Protein AF-A0A6L3EQ27-F1 (afdb_monomer)

Mean predicted aligned error: 10.57 Å

Radius of gyration: 17.35 Å; Cα contacts (8 Å, |Δi|>4): 60; chains: 1; bounding box: 39×36×43 Å

Nearest PDB structures (foldseek):
  2w1t-assembly1_A  TM=3.566E-01  e=1.849E+00  Bacillus subtilis
  1ihr-assembly1_A  TM=5.021E-01  e=5.791E+00  Escherichia coli
  2w1t-assembly1_B  TM=2.662E-01  e=2.114E+00  Bacillus subtilis

Structure (mmCIF, N/CA/C/O backbone):
data_AF-A0A6L3EQ27-F1
#
_entry.id   AF-A0A6L3EQ27-F1
#
loop_
_atom_site.group_PDB
_atom_site.id
_atom_site.type_symbol
_atom_site.label_atom_id
_atom_site.label_alt_id
_atom_site.label_comp_id
_atom_site.label_asym_id
_atom_site.label_entity_id
_atom_site.label_seq_id
_atom_site.pdbx_PDB_ins_code
_atom_site.Cartn_x
_atom_site.Cartn_y
_atom_site.Cartn_z
_atom_site.occupancy
_atom_site.B_iso_or_equiv
_atom_site.auth_seq_id
_atom_site.auth_comp_id
_atom_site.auth_asym_id
_atom_site.auth_atom_id
_atom_site.pdbx_PDB_model_num
ATOM 1 N N . THR A 1 1 ? 25.054 10.844 -16.595 1.00 46.91 1 THR A N 1
ATOM 2 C CA . THR A 1 1 ? 25.166 11.651 -17.829 1.00 46.91 1 THR A CA 1
ATOM 3 C C . THR A 1 1 ? 23.886 11.514 -18.625 1.00 46.91 1 THR A C 1
ATOM 5 O O . THR A 1 1 ? 23.377 10.405 -18.744 1.00 46.91 1 THR A O 1
ATOM 8 N N . GLY A 1 2 ? 23.307 12.631 -19.072 1.00 52.97 2 GLY A N 1
ATOM 9 C CA . GLY A 1 2 ? 22.113 12.628 -19.920 1.00 52.97 2 GLY A CA 1
ATOM 10 C C . GLY A 1 2 ? 22.425 12.218 -21.360 1.00 52.97 2 GLY A C 1
ATOM 11 O O . GLY A 1 2 ? 23.588 12.166 -21.757 1.00 52.97 2 GLY A O 1
ATOM 12 N N . PHE A 1 3 ? 21.389 11.940 -22.157 1.00 56.44 3 PHE A N 1
ATOM 13 C CA . PHE A 1 3 ? 21.537 11.609 -23.586 1.00 56.44 3 PHE A CA 1
ATOM 14 C C . PHE A 1 3 ? 22.084 12.777 -24.433 1.00 56.44 3 PHE A C 1
ATOM 16 O O . PHE A 1 3 ? 22.452 12.583 -25.586 1.00 56.44 3 PHE A O 1
ATOM 23 N N . ASP A 1 4 ? 22.154 13.974 -23.852 1.00 67.00 4 ASP A N 1
ATOM 24 C CA . ASP A 1 4 ? 22.738 15.208 -24.383 1.00 67.00 4 ASP A CA 1
ATOM 25 C C . ASP A 1 4 ? 24.179 15.461 -23.894 1.00 67.00 4 ASP A C 1
ATOM 27 O O . ASP A 1 4 ? 24.767 16.497 -24.196 1.00 67.00 4 ASP A O 1
ATOM 31 N N . GLY A 1 5 ? 24.760 14.528 -23.132 1.00 56.91 5 GLY A N 1
ATOM 32 C CA . GLY A 1 5 ? 26.132 14.627 -22.638 1.00 56.91 5 GLY A CA 1
ATOM 33 C C . GLY A 1 5 ? 26.324 15.566 -21.444 1.00 56.91 5 GLY A C 1
ATOM 34 O O . GLY A 1 5 ? 27.462 15.764 -21.026 1.00 56.91 5 GLY A O 1
ATOM 35 N N . GLN A 1 6 ? 25.256 16.112 -20.850 1.00 61.34 6 GLN A N 1
ATOM 36 C CA . GLN A 1 6 ? 25.377 16.917 -19.632 1.00 61.34 6 GLN A CA 1
ATOM 37 C C . GLN A 1 6 ? 25.457 16.037 -18.372 1.00 61.34 6 GLN A C 1
ATOM 39 O O . GLN A 1 6 ? 24.780 15.005 -18.246 1.00 61.34 6 GLN A O 1
ATOM 44 N N . GLU A 1 7 ? 26.287 16.440 -17.407 1.00 56.50 7 GLU A N 1
ATOM 45 C CA . GLU A 1 7 ? 26.268 15.868 -16.061 1.00 56.50 7 GLU A CA 1
ATOM 46 C C . GLU A 1 7 ? 25.003 16.322 -15.333 1.00 56.50 7 GLU A C 1
ATOM 48 O O . GLU A 1 7 ? 24.868 17.462 -14.898 1.00 56.50 7 GLU A O 1
ATOM 53 N N . VAL A 1 8 ? 24.052 15.402 -15.214 1.00 57.53 8 VAL A N 1
ATOM 54 C CA . VAL A 1 8 ? 22.842 15.578 -14.413 1.00 57.53 8 VAL A CA 1
ATOM 55 C C . VAL A 1 8 ? 23.006 14.743 -13.152 1.00 57.53 8 VAL A C 1
ATOM 57 O O . VAL A 1 8 ? 23.311 13.551 -13.241 1.00 57.53 8 VAL A O 1
ATOM 60 N N . VAL A 1 9 ? 22.781 15.352 -11.987 1.00 65.81 9 VAL A N 1
ATOM 61 C CA . VAL A 1 9 ? 22.678 14.627 -10.713 1.00 65.81 9 VAL A CA 1
ATOM 62 C C . VAL A 1 9 ? 21.580 13.568 -10.862 1.00 65.81 9 VAL A C 1
ATOM 64 O O . VAL A 1 9 ? 20.498 13.873 -11.361 1.00 65.81 9 VAL A O 1
ATOM 67 N N . GLU A 1 10 ? 21.836 12.327 -10.440 1.00 57.47 10 GLU A N 1
ATOM 68 C CA . GLU A 1 10 ? 20.956 11.159 -10.659 1.00 57.47 10 GLU A CA 1
ATOM 69 C C . GLU A 1 10 ? 19.473 11.421 -10.338 1.00 57.47 10 GLU A C 1
ATOM 71 O O . GLU A 1 10 ? 18.576 10.989 -11.068 1.00 57.47 10 GLU A O 1
ATOM 76 N N . LYS A 1 11 ? 19.207 12.198 -9.280 1.00 56.88 11 LYS A N 1
ATOM 77 C CA . LYS A 1 11 ? 17.851 12.597 -8.871 1.00 56.88 11 LYS A CA 1
ATOM 78 C C . LYS A 1 11 ? 17.133 13.449 -9.921 1.00 56.88 11 LYS A C 1
ATOM 80 O O . LYS A 1 11 ? 15.951 13.229 -10.181 1.00 56.88 11 LYS A O 1
ATOM 85 N N . ASP A 1 12 ? 17.839 14.380 -10.551 1.00 55.19 12 ASP A N 1
ATOM 86 C CA . ASP A 1 12 ? 17.273 15.268 -11.568 1.00 55.19 12 ASP A CA 1
ATOM 87 C C . ASP A 1 12 ? 17.071 14.552 -12.905 1.00 55.19 12 ASP A C 1
ATOM 89 O O . ASP A 1 12 ? 16.122 14.862 -13.627 1.00 55.19 12 ASP A O 1
ATOM 93 N N . PHE A 1 13 ? 17.894 13.546 -13.214 1.00 59.50 13 PHE A N 1
ATOM 94 C CA . PHE A 1 13 ? 17.716 12.713 -14.402 1.00 59.50 13 PHE A CA 1
ATOM 95 C C . PHE A 1 13 ? 16.418 11.887 -14.332 1.00 59.50 13 PHE A C 1
ATOM 97 O O . PHE A 1 13 ? 15.617 11.893 -15.270 1.00 59.50 13 PHE A O 1
ATOM 104 N N . ALA A 1 14 ? 16.148 11.252 -13.186 1.00 57.50 14 ALA A N 1
ATOM 105 C CA . ALA A 1 14 ? 14.923 10.481 -12.964 1.00 57.50 14 ALA A CA 1
ATOM 106 C C . ALA A 1 14 ? 13.649 11.356 -12.985 1.00 57.50 14 ALA A C 1
ATOM 108 O O . ALA A 1 14 ? 12.620 10.950 -13.531 1.00 57.50 14 ALA A O 1
ATOM 109 N N . LEU A 1 15 ? 13.716 12.574 -12.436 1.00 54.19 15 LEU A N 1
ATOM 110 C CA . LEU A 1 15 ? 12.591 13.517 -12.390 1.00 54.19 15 LEU A CA 1
ATOM 111 C C . LEU A 1 15 ? 12.304 14.189 -13.740 1.00 54.19 15 LEU A C 1
ATOM 113 O O . LEU A 1 15 ? 11.139 14.268 -14.137 1.00 54.19 15 LEU A O 1
ATOM 117 N N . LYS A 1 16 ? 13.335 14.675 -14.446 1.00 53.44 16 LYS A N 1
ATOM 118 C CA . LYS A 1 16 ? 13.166 15.449 -15.689 1.00 53.44 16 LYS A CA 1
ATOM 119 C C . LYS A 1 16 ? 12.987 14.578 -16.931 1.00 53.44 16 LYS A C 1
ATOM 121 O O . LYS A 1 16 ? 12.138 14.901 -17.756 1.00 53.44 16 LYS A O 1
ATOM 126 N N . TYR A 1 17 ? 13.747 13.489 -17.067 1.00 47.53 17 TYR A N 1
ATOM 127 C CA . TYR A 1 17 ? 13.808 12.735 -18.328 1.00 47.53 17 TYR A CA 1
ATOM 128 C C . TYR A 1 17 ? 12.886 11.525 -18.380 1.00 47.53 17 TYR A C 1
ATOM 130 O O . TYR A 1 17 ? 12.410 11.163 -19.450 1.00 47.53 17 TYR A O 1
ATOM 138 N N . SER A 1 18 ? 12.608 10.895 -17.242 1.00 51.38 18 SER A N 1
ATOM 139 C CA . SER A 1 18 ? 11.910 9.614 -17.269 1.00 51.38 18 SER A CA 1
ATOM 140 C C . SER A 1 18 ? 10.385 9.754 -17.220 1.00 51.38 18 SER A C 1
ATOM 142 O O . SER A 1 18 ? 9.699 8.947 -17.836 1.00 51.38 18 SER A O 1
ATOM 144 N N . ARG A 1 19 ? 9.799 10.723 -16.488 1.00 51.25 19 ARG A N 1
ATOM 145 C CA . ARG A 1 19 ? 8.351 10.694 -16.132 1.00 51.25 19 ARG A CA 1
ATOM 146 C C . ARG A 1 19 ? 7.874 9.283 -15.704 1.00 51.25 19 ARG A C 1
ATOM 148 O O . ARG A 1 19 ? 6.678 8.995 -15.753 1.00 51.25 19 ARG A O 1
ATOM 155 N N . ILE A 1 20 ? 8.787 8.397 -15.282 1.00 49.00 20 ILE A N 1
ATOM 156 C CA . ILE A 1 20 ? 8.496 7.000 -14.973 1.00 49.00 20 ILE A CA 1
ATOM 157 C C . ILE A 1 20 ? 7.782 7.022 -13.631 1.00 49.00 20 ILE A C 1
ATOM 159 O O . ILE A 1 20 ? 8.375 7.002 -12.559 1.00 49.00 20 ILE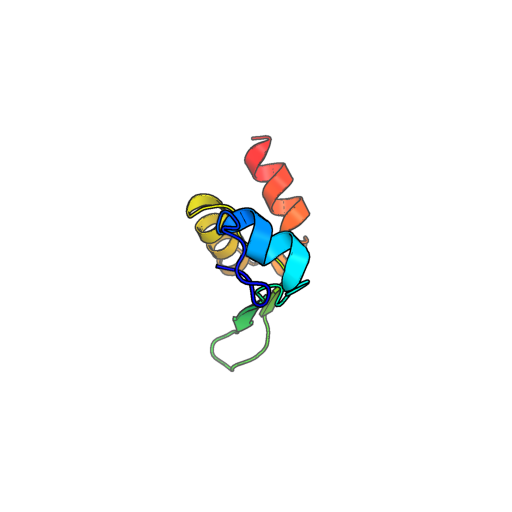 A O 1
ATOM 163 N N . ARG A 1 21 ? 6.456 7.086 -13.703 1.00 57.50 21 ARG A N 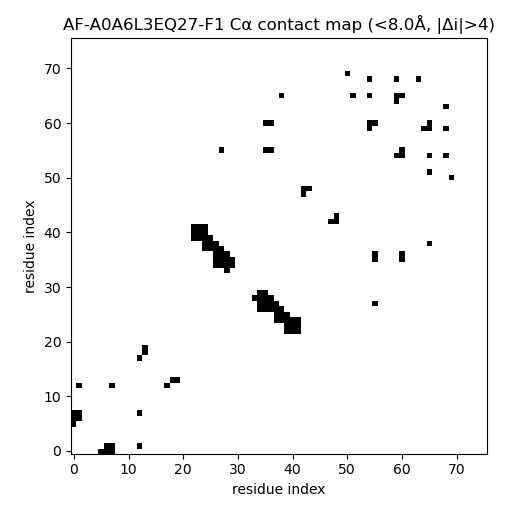1
ATOM 164 C CA . ARG A 1 21 ? 5.570 6.620 -12.649 1.00 57.50 21 ARG A CA 1
ATOM 165 C C . ARG A 1 21 ? 5.273 5.150 -12.922 1.00 57.50 21 ARG A C 1
ATOM 167 O O . ARG A 1 21 ? 4.117 4.783 -13.102 1.00 57.50 21 ARG A O 1
ATOM 174 N N . ALA A 1 22 ? 6.291 4.290 -12.928 1.00 53.31 22 ALA A N 1
ATOM 175 C CA . ALA A 1 22 ? 6.043 2.898 -12.571 1.00 53.31 22 ALA A CA 1
ATOM 176 C C . ALA A 1 22 ? 5.713 2.926 -11.077 1.00 53.31 22 ALA A C 1
ATOM 178 O O . ALA A 1 22 ? 6.580 2.750 -10.230 1.00 53.31 22 ALA A O 1
ATOM 179 N N . THR A 1 23 ? 4.492 3.349 -10.741 1.00 66.62 23 THR A N 1
ATOM 180 C CA . THR A 1 23 ? 4.067 3.455 -9.355 1.00 66.62 23 THR A CA 1
ATOM 181 C C . THR A 1 23 ? 4.080 2.036 -8.811 1.00 66.62 23 THR A C 1
ATOM 183 O O . THR A 1 23 ? 3.303 1.220 -9.312 1.00 66.62 23 THR A O 1
ATOM 186 N N . PRO A 1 24 ? 4.971 1.709 -7.859 1.00 79.50 24 PRO A N 1
ATOM 187 C CA . PRO A 1 24 ? 5.053 0.353 -7.358 1.00 79.50 24 PRO A CA 1
ATOM 188 C C . PRO A 1 24 ? 3.697 -0.034 -6.775 1.00 79.50 24 PRO A C 1
ATOM 190 O O . PRO A 1 24 ? 2.985 0.785 -6.181 1.00 79.50 24 PRO A O 1
ATOM 193 N N . VAL A 1 25 ? 3.316 -1.279 -7.028 1.00 86.12 25 VAL A N 1
ATOM 194 C CA . VAL A 1 25 ? 2.060 -1.848 -6.568 1.00 86.12 25 VAL A CA 1
ATOM 195 C C . VAL A 1 25 ? 2.398 -2.992 -5.639 1.00 86.12 25 VAL A C 1
ATOM 197 O O . VAL A 1 25 ? 3.016 -3.967 -6.052 1.00 86.12 25 VAL A O 1
ATOM 200 N N . PHE A 1 26 ? 1.931 -2.886 -4.405 1.00 91.31 26 PHE A N 1
ATOM 201 C CA . PHE A 1 26 ? 1.909 -3.997 -3.472 1.00 91.31 26 PHE A CA 1
ATOM 202 C C . PHE A 1 26 ? 0.534 -4.653 -3.570 1.00 91.31 26 PHE A C 1
ATOM 204 O O . PHE A 1 26 ? -0.480 -4.009 -3.289 1.00 91.31 26 PHE A O 1
ATOM 211 N N . ALA A 1 27 ? 0.494 -5.904 -4.019 1.00 93.81 27 ALA A N 1
ATOM 212 C CA . ALA A 1 27 ? -0.708 -6.727 -4.048 1.00 93.81 27 ALA A CA 1
ATOM 213 C C . ALA A 1 27 ? -0.551 -7.859 -3.031 1.00 93.81 27 ALA A C 1
ATOM 215 O O . ALA A 1 27 ? 0.457 -8.563 -3.041 1.00 93.81 27 ALA A O 1
ATOM 216 N N . CYS A 1 28 ? -1.533 -8.005 -2.148 1.00 93.50 28 CYS A N 1
ATOM 217 C CA . CYS A 1 28 ? -1.559 -9.056 -1.139 1.00 93.50 28 CYS A CA 1
ATOM 218 C C . CYS A 1 28 ? -2.672 -10.037 -1.481 1.00 93.50 28 CYS A C 1
ATOM 220 O O . CYS A 1 28 ? -3.783 -9.606 -1.794 1.00 93.50 28 CYS A O 1
ATOM 222 N N . PHE A 1 29 ? -2.374 -11.328 -1.392 1.00 95.50 29 PHE A N 1
ATOM 223 C CA . PHE A 1 29 ? -3.289 -12.414 -1.723 1.00 95.50 29 PHE A CA 1
ATOM 224 C C . PHE A 1 29 ? -3.499 -13.313 -0.505 1.00 95.50 29 PHE A C 1
ATOM 226 O O . PHE A 1 29 ? -2.654 -13.337 0.394 1.00 95.50 29 PHE A O 1
ATOM 233 N N . ASP A 1 30 ? -4.626 -14.015 -0.461 1.00 93.69 30 ASP A N 1
ATOM 234 C CA . ASP A 1 30 ? -4.825 -15.108 0.486 1.00 93.69 30 ASP A CA 1
ATOM 235 C C . ASP A 1 30 ? -4.129 -16.396 0.013 1.00 93.69 30 ASP A C 1
ATOM 237 O O . ASP A 1 30 ? -3.464 -16.427 -1.026 1.00 93.69 30 ASP A O 1
ATOM 241 N N . ALA A 1 31 ? -4.264 -17.461 0.806 1.00 94.75 31 ALA A N 1
ATOM 242 C CA . ALA A 1 31 ? -3.682 -18.765 0.499 1.00 94.75 31 ALA A CA 1
ATOM 243 C C . ALA A 1 31 ? -4.274 -19.411 -0.767 1.00 94.75 31 ALA A C 1
ATOM 245 O O . ALA A 1 31 ? -3.608 -20.234 -1.390 1.00 94.75 31 ALA A O 1
ATOM 246 N N . ASP A 1 32 ? -5.485 -19.009 -1.160 1.00 96.50 32 ASP A N 1
ATOM 247 C CA . ASP A 1 32 ? -6.185 -19.497 -2.348 1.00 96.50 32 ASP A CA 1
ATOM 248 C C . ASP A 1 32 ? -5.872 -18.644 -3.596 1.00 96.50 32 ASP A C 1
ATOM 250 O O . ASP A 1 32 ? -6.328 -18.944 -4.699 1.00 96.50 32 ASP A O 1
ATOM 254 N N . GLY A 1 33 ? -5.071 -17.583 -3.445 1.00 93.94 33 GLY A N 1
ATOM 255 C CA . GLY A 1 33 ? -4.686 -16.673 -4.522 1.00 93.94 33 GLY A CA 1
ATOM 256 C C . GLY A 1 33 ? -5.691 -15.553 -4.799 1.00 93.94 33 GLY A C 1
ATOM 257 O O . GLY A 1 33 ? -5.537 -14.832 -5.789 1.00 93.94 33 GLY A O 1
ATOM 258 N N . ASN A 1 34 ? -6.696 -15.346 -3.945 1.00 95.38 34 ASN A N 1
ATOM 259 C CA . ASN A 1 34 ? -7.621 -14.224 -4.082 1.00 95.38 34 ASN A CA 1
ATOM 260 C C . ASN A 1 34 ? -6.974 -12.927 -3.596 1.00 95.38 34 ASN A C 1
ATOM 262 O O . ASN A 1 34 ? -6.314 -12.876 -2.558 1.00 95.38 34 ASN A O 1
ATOM 266 N N . LEU A 1 35 ? -7.196 -11.839 -4.334 1.00 94.00 35 LEU A N 1
ATOM 267 C CA . LEU A 1 35 ? -6.666 -10.523 -3.990 1.00 94.00 35 LEU A CA 1
ATOM 268 C C . LEU A 1 35 ? -7.342 -9.975 -2.721 1.00 94.00 3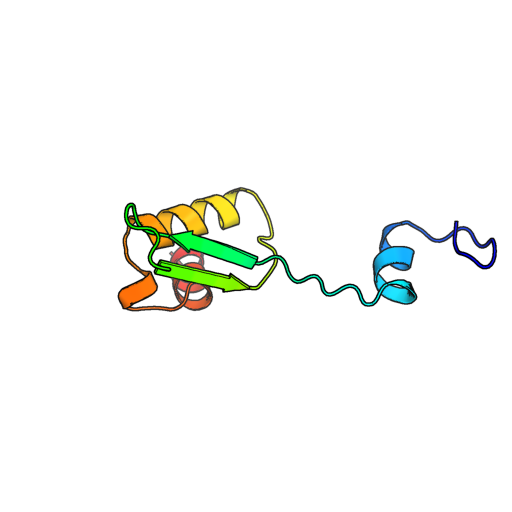5 LEU A C 1
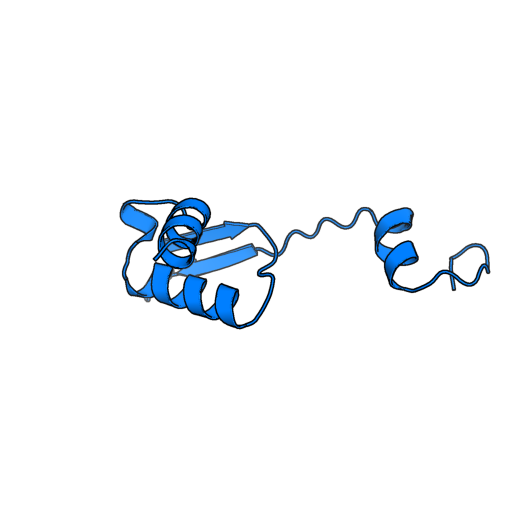ATOM 270 O O . LEU A 1 35 ? -8.534 -9.679 -2.727 1.00 94.00 35 LEU A O 1
ATOM 274 N N . LEU A 1 36 ? -6.559 -9.753 -1.664 1.00 94.69 36 LEU A N 1
ATOM 275 C CA . LEU A 1 36 ? -7.012 -9.139 -0.413 1.00 94.69 36 LEU A CA 1
ATOM 276 C C . LEU A 1 36 ? -7.022 -7.613 -0.502 1.00 94.69 36 LEU A C 1
ATOM 278 O O . LEU A 1 36 ? -8.008 -6.953 -0.184 1.00 94.69 36 LEU A O 1
ATOM 282 N N . THR A 1 37 ? -5.896 -7.030 -0.911 1.00 94.88 37 THR A N 1
ATOM 283 C CA . THR A 1 37 ? -5.749 -5.577 -1.014 1.00 94.88 37 THR A CA 1
ATOM 284 C C . THR A 1 37 ? -4.638 -5.207 -1.982 1.00 94.88 37 THR A C 1
ATOM 286 O O . THR A 1 37 ? -3.679 -5.951 -2.188 1.00 94.88 37 THR A O 1
ATOM 289 N N . ARG A 1 38 ? -4.758 -4.003 -2.544 1.00 93.12 38 ARG A N 1
ATOM 290 C CA . ARG A 1 38 ? -3.752 -3.380 -3.396 1.00 93.12 38 ARG A CA 1
ATOM 291 C C . ARG A 1 38 ? -3.381 -2.012 -2.837 1.00 93.12 38 ARG A C 1
ATOM 293 O O . ARG A 1 38 ? -4.245 -1.151 -2.680 1.00 93.12 38 ARG A O 1
ATOM 300 N N . TYR A 1 39 ? -2.095 -1.782 -2.606 1.00 91.81 39 TYR A N 1
ATOM 301 C CA . TYR A 1 39 ? -1.551 -0.456 -2.335 1.00 91.81 39 TYR A CA 1
ATOM 302 C C . TYR A 1 39 ? -0.744 0.012 -3.545 1.00 91.81 39 TYR A C 1
ATOM 304 O O . TYR A 1 39 ? 0.219 -0.630 -3.953 1.00 91.81 39 TYR A O 1
ATOM 312 N N . THR A 1 40 ? -1.182 1.113 -4.156 1.00 88.75 40 THR A N 1
ATOM 313 C CA . THR A 1 40 ? -0.503 1.727 -5.303 1.00 88.75 40 THR A CA 1
ATOM 314 C C . THR A 1 40 ? 0.243 2.954 -4.805 1.00 88.75 40 THR A C 1
ATOM 316 O O . THR A 1 40 ? -0.381 3.919 -4.366 1.00 88.75 40 THR A O 1
ATOM 319 N N . GLY A 1 41 ? 1.567 2.909 -4.853 1.00 83.25 41 GLY A N 1
ATOM 320 C CA . GLY A 1 41 ? 2.429 3.952 -4.317 1.00 83.25 41 GLY A CA 1
ATOM 321 C C . GLY A 1 41 ? 3.705 3.367 -3.738 1.00 83.25 41 GLY A C 1
ATOM 322 O O . GLY A 1 41 ? 3.747 2.209 -3.331 1.00 83.25 41 GLY A O 1
ATOM 323 N N . ALA A 1 42 ? 4.750 4.186 -3.674 1.00 80.56 42 ALA A N 1
ATOM 324 C CA . ALA A 1 42 ? 5.930 3.830 -2.904 1.00 80.56 42 ALA A CA 1
ATOM 325 C C . ALA A 1 42 ? 5.610 3.873 -1.402 1.00 80.56 42 ALA A C 1
ATOM 327 O O . ALA A 1 42 ? 4.900 4.767 -0.930 1.00 80.56 42 ALA A O 1
ATOM 328 N N . VAL A 1 43 ? 6.152 2.910 -0.661 1.00 84.94 43 VAL A N 1
ATOM 329 C CA . VAL A 1 43 ? 6.360 3.036 0.786 1.00 84.94 43 VAL A CA 1
ATOM 330 C C . VAL A 1 43 ? 7.606 3.897 1.008 1.00 84.94 43 VAL A C 1
ATOM 332 O O . VAL A 1 43 ? 8.575 3.782 0.259 1.00 84.94 43 VAL A O 1
ATOM 335 N N . LYS A 1 44 ? 7.571 4.814 1.975 1.00 84.25 44 LYS A N 1
ATOM 336 C CA . LYS A 1 44 ? 8.636 5.804 2.195 1.00 84.25 44 LYS A CA 1
ATOM 337 C C . LYS A 1 44 ? 9.858 5.217 2.894 1.00 84.25 44 LYS A C 1
ATOM 339 O O . LYS A 1 44 ? 10.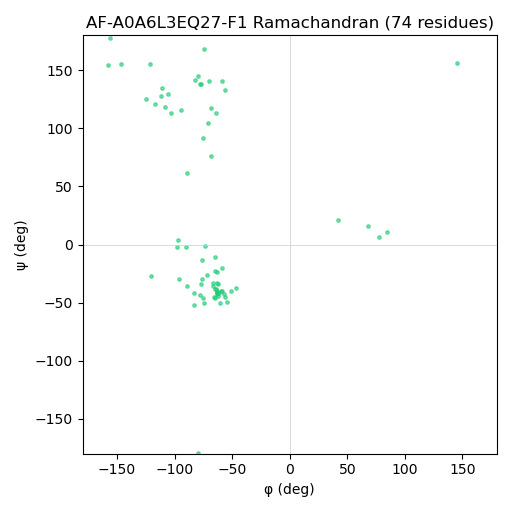966 5.682 2.648 1.00 84.25 44 LYS A O 1
ATOM 344 N N . ASN A 1 45 ? 9.657 4.255 3.789 1.00 86.69 45 ASN A N 1
ATOM 345 C CA . ASN A 1 45 ? 10.698 3.633 4.602 1.00 86.69 45 ASN A CA 1
ATOM 346 C C . ASN A 1 45 ? 10.272 2.225 5.056 1.00 86.69 45 ASN A C 1
ATOM 348 O O . ASN A 1 45 ? 9.166 1.768 4.755 1.00 86.69 45 ASN A O 1
ATOM 352 N N . VAL A 1 46 ? 11.169 1.547 5.776 1.00 92.38 46 VAL A N 1
ATOM 353 C CA . VAL A 1 46 ? 10.928 0.207 6.329 1.00 92.38 46 VAL A CA 1
ATOM 354 C C . VAL A 1 46 ? 9.726 0.207 7.277 1.00 92.38 46 VAL A C 1
ATOM 356 O O . VAL A 1 46 ? 8.897 -0.690 7.186 1.00 92.38 46 VAL A O 1
ATOM 359 N N . ASP A 1 47 ? 9.562 1.237 8.108 1.00 92.75 47 ASP A N 1
ATOM 360 C CA . ASP A 1 47 ? 8.446 1.312 9.061 1.00 92.75 47 ASP A CA 1
ATOM 361 C C . ASP A 1 47 ? 7.081 1.367 8.360 1.00 92.75 47 ASP A C 1
ATOM 363 O O . ASP A 1 47 ? 6.142 0.677 8.752 1.00 92.75 47 ASP A O 1
ATOM 367 N N . GLU A 1 48 ? 6.956 2.138 7.275 1.00 92.12 48 GLU A N 1
ATOM 368 C CA . GLU A 1 48 ? 5.725 2.188 6.480 1.00 92.12 48 GLU A CA 1
ATOM 369 C C . GLU A 1 48 ? 5.451 0.856 5.771 1.00 92.12 48 GLU A C 1
ATOM 371 O O . GLU A 1 48 ? 4.291 0.466 5.623 1.00 92.12 48 GLU A O 1
ATOM 376 N N . PHE A 1 49 ? 6.502 0.141 5.362 1.00 92.88 49 PHE A N 1
ATOM 377 C CA . PHE A 1 49 ? 6.363 -1.206 4.815 1.00 92.88 49 PHE A CA 1
ATOM 378 C C . PHE A 1 49 ? 5.862 -2.201 5.871 1.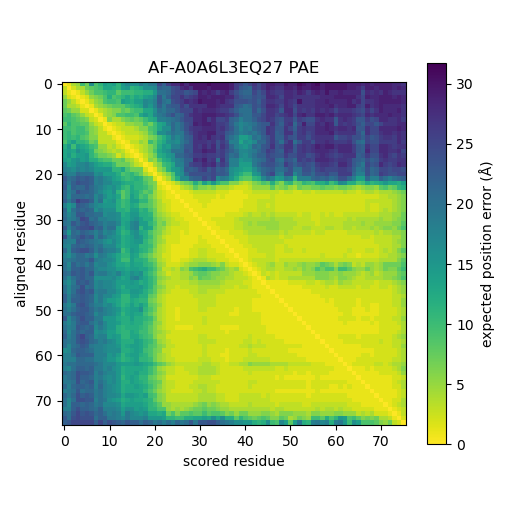00 92.88 49 PHE A C 1
ATOM 380 O O . PHE A 1 49 ? 4.922 -2.950 5.607 1.00 92.88 49 PHE A O 1
ATOM 387 N N . MET A 1 50 ? 6.415 -2.164 7.085 1.00 95.69 50 MET A N 1
ATOM 388 C CA . MET A 1 50 ? 5.951 -3.007 8.192 1.00 95.69 50 MET A CA 1
ATOM 389 C C . MET A 1 50 ? 4.503 -2.688 8.575 1.00 95.69 50 MET A C 1
ATOM 391 O O . MET A 1 50 ? 3.694 -3.599 8.750 1.00 95.69 50 MET A O 1
ATOM 395 N N . LEU A 1 51 ? 4.134 -1.405 8.588 1.00 95.44 51 LEU A N 1
ATOM 396 C CA . LEU A 1 51 ? 2.763 -0.969 8.844 1.00 95.44 51 LEU A CA 1
ATOM 397 C C . LEU A 1 51 ? 1.774 -1.473 7.780 1.00 95.44 51 LEU A C 1
ATOM 399 O O . LEU A 1 51 ? 0.620 -1.769 8.098 1.00 95.44 51 LEU A O 1
ATOM 403 N N . LEU A 1 52 ? 2.202 -1.585 6.516 1.00 95.31 52 LEU A N 1
ATOM 404 C CA . LEU A 1 52 ? 1.399 -2.211 5.461 1.00 95.31 52 LEU A CA 1
ATOM 405 C C . LEU A 1 52 ? 1.170 -3.702 5.748 1.00 95.31 52 LEU A C 1
ATOM 407 O O . LEU A 1 52 ? 0.059 -4.189 5.544 1.00 95.31 52 LEU A O 1
ATOM 411 N N . GLY A 1 53 ? 2.177 -4.402 6.272 1.00 94.94 53 GLY A N 1
ATOM 412 C CA . GLY A 1 53 ? 2.043 -5.779 6.751 1.00 94.94 53 GLY A CA 1
ATOM 413 C C . GLY A 1 53 ? 1.029 -5.907 7.890 1.00 94.94 53 GLY A C 1
ATOM 414 O O . GLY A 1 53 ? 0.101 -6.710 7.793 1.00 94.94 53 GLY A O 1
ATOM 415 N N . GLU A 1 54 ? 1.138 -5.066 8.923 1.00 96.25 54 GLU A N 1
ATOM 416 C CA . GLU A 1 54 ? 0.179 -5.020 10.042 1.00 96.25 54 GLU A CA 1
ATOM 417 C C . GLU A 1 54 ? -1.255 -4.761 9.559 1.00 96.25 54 GLU A C 1
ATOM 419 O O . GLU A 1 54 ? -2.198 -5.425 9.989 1.00 96.25 54 GLU A O 1
ATOM 424 N N . TYR A 1 55 ? -1.424 -3.837 8.610 1.00 96.69 55 TYR A N 1
ATOM 425 C CA . TYR A 1 55 ? -2.713 -3.527 7.993 1.00 96.69 55 TYR A CA 1
ATOM 426 C C . TYR A 1 55 ? -3.357 -4.748 7.312 1.00 96.69 55 TYR A C 1
ATOM 428 O O . TYR A 1 55 ? -4.573 -4.944 7.414 1.00 96.69 55 TYR A O 1
ATOM 436 N N . VAL A 1 56 ? -2.558 -5.574 6.629 1.00 96.25 56 VAL A N 1
ATOM 43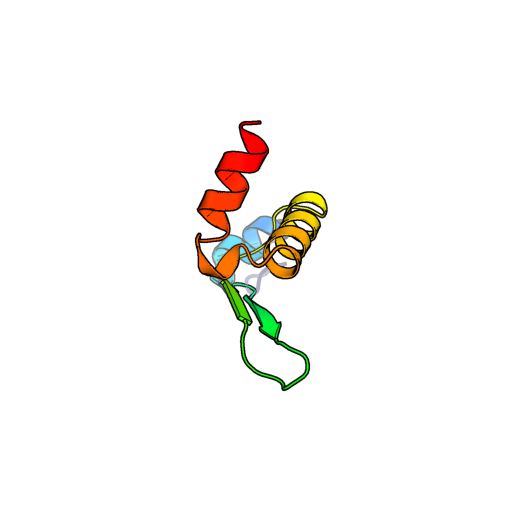7 C CA . VAL A 1 56 ? -3.029 -6.791 5.950 1.00 96.25 56 VAL A CA 1
ATOM 438 C C . VAL A 1 56 ? -3.328 -7.900 6.955 1.00 96.25 56 VAL A C 1
ATOM 440 O O . VAL A 1 56 ? -4.427 -8.452 6.929 1.00 96.25 56 VAL A O 1
ATOM 443 N N . ILE A 1 57 ? -2.394 -8.191 7.864 1.00 96.19 57 ILE A N 1
ATOM 444 C CA . ILE A 1 57 ? -2.528 -9.257 8.871 1.00 96.19 57 ILE A CA 1
ATOM 445 C C . ILE A 1 57 ? -3.716 -8.981 9.802 1.00 96.19 57 ILE A C 1
ATOM 447 O O . ILE A 1 57 ? -4.502 -9.881 10.081 1.00 96.19 57 ILE A O 1
ATOM 451 N N . GLY A 1 58 ? -3.902 -7.726 10.223 1.00 95.56 58 GLY A N 1
ATOM 452 C CA . GLY A 1 58 ? -5.031 -7.306 11.057 1.00 95.56 58 GLY A CA 1
ATOM 453 C C . GLY A 1 58 ? -6.373 -7.221 10.319 1.00 95.56 58 GLY A C 1
ATOM 454 O O . GLY A 1 58 ? -7.387 -6.878 10.922 1.00 95.56 58 GLY A O 1
ATOM 455 N N . GLY A 1 59 ? -6.414 -7.491 9.009 1.00 96.44 59 GLY A N 1
ATOM 456 C CA . GLY A 1 59 ? -7.651 -7.447 8.228 1.00 96.44 59 GLY A CA 1
ATOM 457 C C . GLY A 1 59 ? -8.243 -6.043 8.060 1.00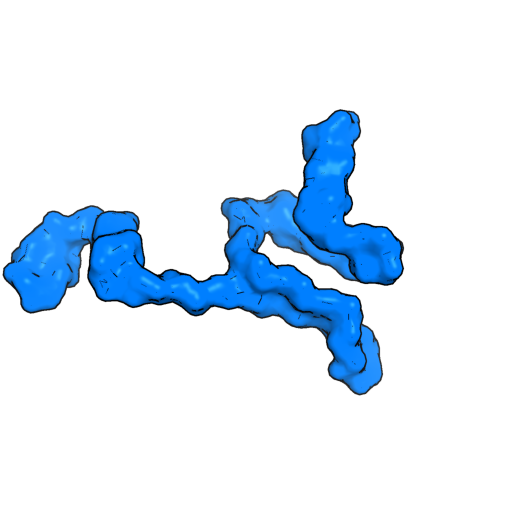 96.44 59 GLY A C 1
ATOM 458 O O . GLY A 1 59 ? -9.406 -5.905 7.677 1.00 96.44 59 GLY A O 1
ATOM 459 N N . HIS A 1 60 ? -7.470 -4.987 8.328 1.00 96.88 60 HIS A N 1
ATOM 460 C CA . HIS A 1 60 ? -7.954 -3.605 8.332 1.00 96.88 60 HIS A CA 1
ATOM 461 C C . HIS A 1 60 ? -8.449 -3.142 6.952 1.00 96.88 60 HIS A C 1
ATOM 463 O O . HIS A 1 60 ? -9.323 -2.275 6.882 1.00 96.88 60 HIS A O 1
ATOM 469 N N . TYR A 1 61 ? -7.974 -3.771 5.870 1.00 95.12 61 TYR A N 1
ATOM 470 C CA . TYR A 1 61 ? -8.432 -3.529 4.496 1.00 95.12 61 TYR A CA 1
ATOM 471 C C . TYR A 1 61 ? -9.925 -3.773 4.266 1.00 95.12 61 TYR A C 1
ATOM 473 O O . TYR A 1 61 ? -10.486 -3.228 3.319 1.00 95.12 61 TYR A O 1
ATOM 481 N N . LYS A 1 62 ? -10.582 -4.543 5.141 1.00 95.88 62 LYS A N 1
ATOM 482 C CA . LYS A 1 62 ? -12.030 -4.778 5.081 1.00 95.88 62 LYS A CA 1
ATOM 483 C C . LYS A 1 62 ? -12.846 -3.545 5.477 1.00 95.88 62 LYS A C 1
ATOM 485 O O . LYS A 1 62 ? -13.976 -3.399 5.032 1.00 95.88 62 LYS A O 1
ATOM 490 N N . ASN A 1 63 ? -12.272 -2.662 6.298 1.00 96.25 63 ASN A N 1
ATOM 491 C CA . ASN A 1 63 ? -12.996 -1.557 6.933 1.00 96.25 63 ASN A CA 1
ATOM 492 C C . ASN A 1 63 ? -12.440 -0.174 6.567 1.00 96.25 63 ASN A C 1
ATOM 494 O O . ASN A 1 63 ? -13.166 0.815 6.613 1.00 96.25 63 ASN A O 1
ATOM 498 N N . THR A 1 64 ? -11.149 -0.067 6.239 1.00 95.62 64 THR A N 1
ATOM 499 C CA . THR A 1 64 ? -10.495 1.224 5.989 1.00 95.62 64 THR A CA 1
ATOM 500 C C . THR A 1 64 ? -9.413 1.125 4.923 1.00 95.62 64 THR A C 1
ATOM 502 O O . THR A 1 64 ? -8.830 0.071 4.706 1.00 95.62 64 THR A O 1
ATOM 505 N N . ARG A 1 65 ? -9.113 2.249 4.263 1.00 94.19 65 ARG A N 1
ATOM 506 C CA . ARG A 1 65 ? -8.002 2.348 3.306 1.00 94.19 65 ARG A CA 1
ATOM 507 C C . ARG A 1 65 ? -6.681 2.514 4.056 1.00 94.19 65 ARG A C 1
ATOM 509 O O . ARG A 1 65 ? -6.615 3.280 5.018 1.00 94.19 65 ARG A O 1
ATOM 516 N N . PHE A 1 66 ? -5.600 1.930 3.535 1.00 94.19 66 PHE A N 1
ATOM 517 C CA . PHE A 1 66 ? -4.267 2.009 4.151 1.00 94.19 66 PHE A CA 1
ATOM 518 C C . PHE A 1 66 ? -3.816 3.444 4.491 1.00 94.19 66 PHE A C 1
ATOM 520 O O . PHE A 1 66 ? -3.292 3.688 5.571 1.00 94.19 66 PHE A O 1
ATOM 527 N N . ASN A 1 67 ? -4.094 4.435 3.634 1.00 92.38 67 ASN A N 1
ATOM 528 C CA . ASN A 1 67 ? -3.738 5.836 3.911 1.00 92.38 67 ASN A CA 1
ATOM 529 C C . ASN A 1 67 ? -4.444 6.429 5.144 1.00 92.38 67 ASN A C 1
ATOM 531 O O . ASN A 1 67 ? -3.866 7.283 5.818 1.00 92.38 67 ASN A O 1
ATOM 535 N N . ALA A 1 68 ? -5.680 6.011 5.424 1.00 94.00 68 ALA A N 1
ATOM 536 C CA . ALA A 1 68 ? -6.419 6.442 6.608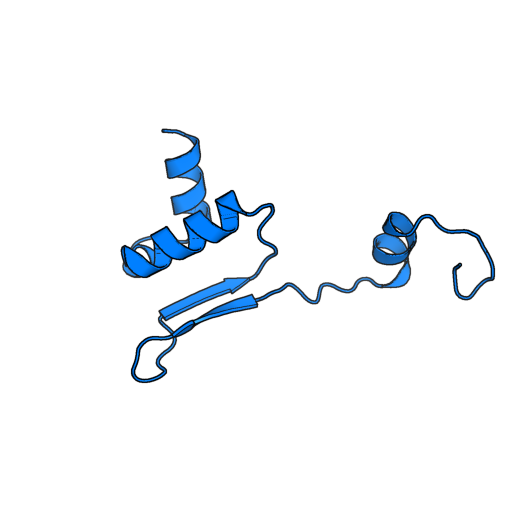 1.00 94.00 68 ALA A CA 1
ATOM 537 C C . ALA A 1 68 ? -5.925 5.695 7.854 1.00 94.00 68 ALA A C 1
ATOM 539 O O . ALA A 1 68 ? -5.647 6.326 8.869 1.00 94.00 68 ALA A O 1
ATOM 540 N N . PHE A 1 69 ? -5.714 4.379 7.741 1.00 95.00 69 PHE A N 1
ATOM 541 C CA . PHE A 1 69 ? -5.100 3.561 8.791 1.00 95.00 69 PHE A CA 1
ATOM 542 C C . PHE A 1 69 ? -3.740 4.120 9.237 1.00 95.00 69 PHE A C 1
ATOM 544 O O . PHE A 1 69 ? -3.523 4.372 10.421 1.00 95.00 69 PHE A O 1
ATOM 551 N N . LYS A 1 70 ? -2.868 4.427 8.270 1.00 93.19 70 LYS A N 1
ATOM 552 C CA . LYS A 1 70 ? -1.554 5.037 8.494 1.00 93.19 70 LYS A CA 1
ATOM 553 C C . LYS A 1 70 ? -1.641 6.356 9.254 1.00 93.19 70 LYS A C 1
ATOM 555 O O . LYS A 1 70 ? -0.871 6.585 10.178 1.00 93.19 70 LYS A O 1
ATOM 560 N N . ARG A 1 71 ? -2.582 7.227 8.876 1.00 92.75 71 ARG A N 1
ATOM 561 C CA . ARG A 1 71 ? -2.768 8.523 9.542 1.00 92.75 71 ARG A CA 1
ATOM 562 C C . ARG A 1 71 ? -3.161 8.348 11.004 1.00 92.75 71 ARG A C 1
ATOM 564 O O . ARG A 1 71 ? -2.585 9.017 11.852 1.00 92.75 71 ARG A O 1
ATOM 571 N N . ASN A 1 72 ? -4.085 7.435 11.293 1.00 92.44 72 ASN A N 1
ATOM 572 C CA . ASN A 1 72 ? -4.518 7.175 12.664 1.00 92.44 72 ASN A CA 1
ATOM 573 C C . ASN A 1 72 ? -3.365 6.645 13.528 1.00 92.44 72 ASN A C 1
ATOM 575 O O . ASN A 1 72 ? -3.179 7.122 14.642 1.00 92.44 72 ASN A O 1
ATOM 579 N N . ARG A 1 73 ? -2.546 5.728 12.994 1.00 89.12 73 ARG A N 1
ATOM 580 C CA . ARG A 1 73 ? -1.401 5.150 13.716 1.00 89.12 73 ARG A CA 1
ATOM 581 C C . ARG A 1 73 ? -0.286 6.157 14.001 1.00 89.12 73 ARG A C 1
ATOM 583 O O . ARG A 1 73 ? 0.319 6.079 15.053 1.00 89.12 73 ARG A O 1
ATOM 590 N N . LEU A 1 74 ? -0.038 7.096 13.086 1.00 82.06 74 LEU A N 1
ATOM 591 C CA . LEU A 1 74 ? 0.944 8.176 13.270 1.00 82.06 74 LEU A CA 1
ATOM 592 C C . LEU A 1 74 ? 0.449 9.304 14.193 1.00 82.06 74 LEU A C 1
ATOM 594 O O . LEU A 1 74 ? 1.238 10.167 14.561 1.00 82.06 74 LEU A O 1
ATOM 598 N N . SER A 1 75 ? -0.850 9.336 14.503 1.00 73.44 75 SER A N 1
ATOM 599 C CA . SER A 1 75 ? -1.456 10.330 15.404 1.00 73.44 75 SER A CA 1
ATOM 600 C C . SER A 1 75 ? -1.640 9.802 16.833 1.00 73.44 75 SER A C 1
ATOM 602 O O . SER A 1 75 ? -2.163 10.531 17.672 1.00 73.44 75 SER A O 1
ATOM 604 N N . SER A 1 76 ? -1.288 8.534 17.074 1.00 56.62 76 SER A N 1
ATOM 605 C CA . SER A 1 76 ? -1.363 7.844 18.370 1.00 56.62 76 SER A CA 1
ATOM 606 C C . SER A 1 76 ? 0.032 7.721 18.964 1.00 56.62 76 SER A C 1
ATOM 608 O O . SER A 1 76 ? 0.140 7.823 20.201 1.00 56.62 76 SER A O 1
#

Solvent-accessible surface area (backbone atoms only — not comparable to full-atom values): 4852 Å² total; per-residue (Å²): 102,46,101,83,71,45,86,48,60,71,70,56,44,53,63,74,74,55,73,72,72,78,60,44,67,50,73,43,58,51,98,87,66,49,80,70,49,73,47,80,44,78,67,90,47,70,68,54,46,50,50,52,49,50,38,59,76,70,50,41,66,81,81,44,56,67,75,58,55,51,51,55,63,77,73,105

pLDDT: mean 80.8, std 17.48, range [46.91, 96.88]

Sequence (76 aa):
TGFDGQEVVEKDFALKYSRIRATPVFACFDADGNLLTRYTGAVKNVDEFMLLGEYVIGGHYKNTRFNAFKRNRLSS

Foldseek 3Di:
DDPVPDDDDPVCCCVPPPPDCPFDKDWDADPVRHTLDIDGHDQPDPVSVVLVVVCVVVSVSVPDDSVVSVVVVVVD

Secondary structure (DSSP, 8-state):
--TTS----HHHHIIIII------EEEEE-TTS-EEEEEES---SHHHHHHHHHHHHTTGGGTS-HHHHHHHHHT-